Protein AF-A0A1B7LCY3-F1 (afdb_monomer_lite)

Organism: NCBI:txid1838280

pLDDT: mean 82.72, std 10.4, range [52.81, 92.62]

Radius of gyration: 10.83 Å; chains: 1; bounding box: 25×27×21 Å

Foldseek 3Di:
DPVQWDWADPDLFWIWIDHPVVNDIWIEGLQDIPDPVCVVCCVVDPRDDDPRSVVRCVVNVVD

InterPro domains:
  IPR007527 Zinc finger, SWIM-type [PS50966] (16-61)

Sequence (63 aa):
MIGDLVVYPVSSELAYVVERDCRIELTTTPNSCTCCTFRFNSRHQPGFRCRHIEAVRRVLGLS

Structure (mmCIF, N/CA/C/O backbone):
data_AF-A0A1B7LCY3-F1
#
_entry.id   AF-A0A1B7LCY3-F1
#
loop_
_atom_site.group_PDB
_atom_site.id
_atom_site.type_symbol
_atom_site.label_atom_id
_atom_site.label_alt_id
_atom_site.label_comp_id
_atom_site.label_asym_id
_atom_site.label_entity_id
_atom_site.label_seq_id
_atom_site.pdbx_PDB_ins_code
_atom_site.Cartn_x
_atom_site.Cartn_y
_atom_site.Cartn_z
_atom_site.occupancy
_atom_site.B_iso_or_equiv
_atom_site.auth_seq_id
_atom_site.auth_comp_id
_atom_site.auth_asym_id
_atom_site.auth_atom_id
_atom_site.pdbx_PDB_model_num
ATOM 1 N N . MET A 1 1 ? -7.215 -13.309 -1.023 1.00 52.81 1 MET A N 1
ATOM 2 C CA . MET A 1 1 ? -6.150 -12.996 -2.000 1.00 52.81 1 MET A CA 1
ATOM 3 C C . MET A 1 1 ? -6.698 -11.976 -2.978 1.00 52.81 1 MET A C 1
ATOM 5 O O . MET A 1 1 ? -7.823 -12.160 -3.429 1.00 52.81 1 MET A O 1
ATOM 9 N N . ILE A 1 2 ? -5.962 -10.898 -3.255 1.00 59.47 2 ILE A N 1
ATOM 10 C CA . ILE A 1 2 ? -6.299 -9.953 -4.333 1.00 59.47 2 ILE A CA 1
ATOM 11 C C . ILE A 1 2 ? -5.221 -10.110 -5.405 1.00 59.47 2 ILE A C 1
ATOM 13 O O . ILE A 1 2 ? -4.087 -9.680 -5.206 1.00 59.47 2 ILE A O 1
ATOM 17 N N . GLY A 1 3 ? -5.557 -10.781 -6.511 1.00 70.75 3 GLY A N 1
ATOM 18 C CA . GLY A 1 3 ? -4.547 -11.270 -7.458 1.00 70.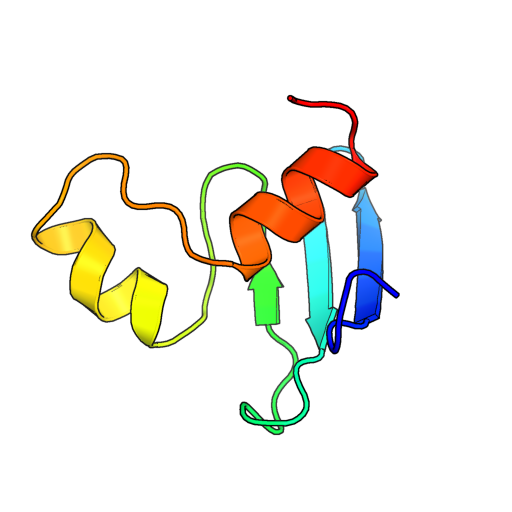75 3 GLY A CA 1
ATOM 19 C C . GLY A 1 3 ? -3.581 -12.243 -6.769 1.00 70.75 3 GLY A C 1
ATOM 20 O O . GLY A 1 3 ? -4.026 -13.111 -6.020 1.00 70.75 3 GLY A O 1
ATOM 21 N N . ASP A 1 4 ? -2.273 -12.038 -6.956 1.00 69.06 4 ASP A N 1
ATOM 22 C CA . ASP A 1 4 ? -1.191 -12.834 -6.343 1.00 69.06 4 ASP A CA 1
ATOM 23 C C . ASP A 1 4 ? -0.746 -12.335 -4.953 1.00 69.06 4 ASP A C 1
ATOM 25 O O . ASP A 1 4 ? 0.294 -12.752 -4.437 1.00 69.06 4 ASP A O 1
ATOM 29 N N . LEU A 1 5 ? -1.499 -11.408 -4.348 1.00 78.00 5 LEU A N 1
ATOM 30 C CA . LEU A 1 5 ? -1.159 -10.793 -3.066 1.00 78.00 5 LEU A CA 1
ATOM 31 C C . LEU A 1 5 ? -1.968 -11.408 -1.922 1.00 78.00 5 LEU A C 1
ATOM 33 O O . LEU A 1 5 ? -3.207 -11.481 -1.964 1.00 78.00 5 LEU A O 1
ATOM 37 N N . VAL A 1 6 ? -1.261 -11.786 -0.859 1.00 80.88 6 VAL A N 1
ATOM 38 C CA . VAL A 1 6 ? -1.865 -12.131 0.429 1.00 80.88 6 VAL A CA 1
ATOM 39 C C . VAL A 1 6 ? -1.787 -10.904 1.328 1.00 80.88 6 VAL A C 1
ATOM 41 O O . VAL A 1 6 ? -0.708 -10.360 1.537 1.00 80.88 6 VAL A O 1
ATOM 44 N N . VAL A 1 7 ? -2.933 -10.445 1.827 1.00 80.06 7 VAL A N 1
ATOM 45 C CA . VAL A 1 7 ? -3.045 -9.239 2.658 1.00 80.06 7 VAL A CA 1
ATOM 46 C C . VAL A 1 7 ? -3.557 -9.652 4.033 1.00 80.06 7 VAL A C 1
ATOM 48 O O . VAL A 1 7 ? -4.629 -10.248 4.127 1.00 80.06 7 VAL A O 1
ATOM 51 N N . TYR A 1 8 ? -2.800 -9.324 5.076 1.00 83.88 8 TYR A N 1
ATOM 52 C CA . TYR A 1 8 ? -3.116 -9.570 6.480 1.00 83.88 8 TYR A CA 1
ATOM 53 C C . TYR A 1 8 ? -3.376 -8.231 7.182 1.00 83.88 8 TYR A C 1
ATOM 55 O O . TYR A 1 8 ? -2.425 -7.505 7.482 1.00 83.88 8 TYR A O 1
ATOM 63 N N . PRO A 1 9 ? -4.644 -7.860 7.422 1.00 82.38 9 PRO A N 1
ATOM 64 C CA . PRO A 1 9 ? -4.976 -6.642 8.151 1.00 82.38 9 PRO A CA 1
ATOM 65 C C . PRO A 1 9 ? -4.519 -6.756 9.608 1.00 82.38 9 PRO A C 1
ATOM 67 O O . PRO A 1 9 ? -4.796 -7.755 10.268 1.00 82.38 9 PRO A O 1
ATOM 70 N N . VAL A 1 10 ? -3.840 -5.726 10.104 1.00 84.19 10 VAL A N 1
ATOM 71 C CA . VAL A 1 10 ? -3.374 -5.622 11.498 1.00 84.19 10 VAL A CA 1
ATOM 72 C C . VAL A 1 10 ? -4.248 -4.642 12.277 1.00 84.19 10 VAL A C 1
ATOM 74 O O . VAL A 1 10 ? -4.548 -4.860 13.446 1.00 84.19 10 VAL A O 1
ATOM 77 N N . SER A 1 11 ? -4.670 -3.559 11.623 1.00 83.19 11 SER A N 1
ATOM 78 C CA . SER A 1 11 ? -5.571 -2.546 12.174 1.00 83.19 11 SER A CA 1
ATOM 79 C C . SER A 1 11 ? -6.404 -1.910 11.057 1.00 83.19 11 SER A C 1
ATOM 81 O O . SER A 1 11 ? -6.294 -2.291 9.891 1.00 83.19 11 SER A O 1
ATOM 83 N N . SER A 1 12 ? -7.215 -0.906 11.395 1.00 80.00 12 SER A N 1
ATOM 84 C CA . SER A 1 12 ? -7.997 -0.126 10.426 1.00 80.00 12 SER A CA 1
ATOM 85 C C . SER A 1 12 ? -7.149 0.622 9.389 1.00 80.00 12 SER A C 1
ATOM 87 O O . SER A 1 12 ? -7.682 1.044 8.368 1.00 80.00 12 SER A O 1
ATOM 89 N N . GLU A 1 13 ? -5.846 0.794 9.630 1.00 83.50 13 GLU A N 1
ATOM 90 C CA . GLU A 1 13 ? -4.951 1.574 8.761 1.00 83.50 13 GLU A CA 1
ATOM 91 C C . GLU A 1 13 ? -3.676 0.825 8.345 1.00 83.50 13 GLU A C 1
ATOM 93 O O . GLU A 1 13 ? -2.897 1.331 7.533 1.00 83.50 13 GLU A O 1
ATOM 98 N N . LEU A 1 14 ? -3.447 -0.377 8.882 1.00 78.56 14 LEU A N 1
ATOM 99 C CA . LEU A 1 14 ? -2.215 -1.135 8.689 1.00 78.56 14 LEU A CA 1
ATOM 100 C C . LEU A 1 14 ? -2.504 -2.555 8.211 1.00 78.56 14 LEU A C 1
ATOM 102 O O . LEU A 1 14 ? -3.324 -3.262 8.799 1.00 78.56 14 LEU A O 1
ATOM 106 N N . ALA A 1 15 ? -1.760 -2.999 7.199 1.00 82.75 15 ALA A N 1
ATOM 107 C CA . ALA A 1 15 ? -1.745 -4.387 6.768 1.00 82.75 15 ALA A CA 1
ATOM 108 C C . ALA A 1 15 ? -0.335 -4.848 6.377 1.00 82.75 15 ALA A C 1
ATOM 110 O O . ALA A 1 15 ? 0.473 -4.082 5.839 1.00 82.75 15 ALA A O 1
ATOM 111 N N . TYR A 1 16 ? -0.073 -6.132 6.595 1.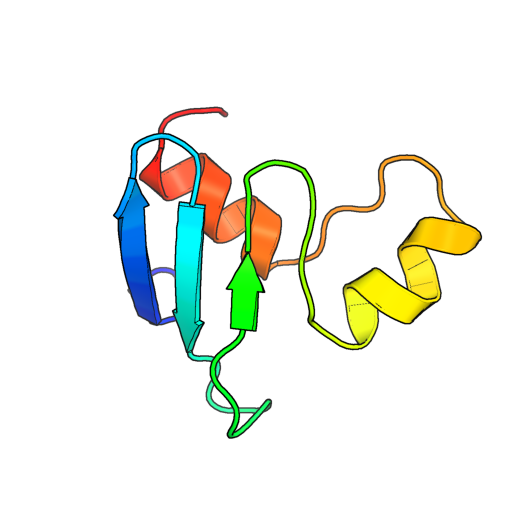00 81.56 16 TYR A N 1
ATOM 112 C CA . TYR A 1 16 ? 1.064 -6.827 6.009 1.00 81.56 16 TYR A CA 1
ATOM 113 C C . TYR A 1 16 ? 0.659 -7.412 4.662 1.00 81.56 16 TYR A C 1
ATOM 115 O O . TYR A 1 16 ? -0.405 -8.016 4.526 1.00 81.56 16 TYR A O 1
ATOM 123 N N . VAL A 1 17 ? 1.497 -7.219 3.648 1.00 76.31 17 VAL A N 1
ATOM 124 C CA . VAL A 1 17 ? 1.255 -7.728 2.299 1.00 76.31 17 VAL A CA 1
ATOM 125 C C . VAL A 1 17 ? 2.405 -8.640 1.906 1.00 76.31 17 VAL A C 1
ATOM 127 O O . VAL A 1 17 ? 3.563 -8.225 1.901 1.00 76.31 17 VAL A O 1
ATOM 130 N N . VAL A 1 18 ? 2.082 -9.886 1.573 1.00 74.88 18 VAL A N 1
ATOM 131 C CA . VAL A 1 18 ? 3.040 -10.875 1.080 1.00 74.88 18 VAL A CA 1
ATOM 132 C C . VAL A 1 18 ? 2.842 -11.027 -0.421 1.00 74.88 18 VAL A C 1
ATOM 134 O O . VAL A 1 18 ? 1.761 -11.371 -0.905 1.00 74.88 18 VAL A O 1
ATOM 137 N N . GLU A 1 19 ? 3.915 -10.753 -1.150 1.00 69.69 19 GLU A N 1
ATOM 138 C CA . GLU A 1 19 ? 4.005 -10.809 -2.601 1.00 69.69 19 GLU A CA 1
ATOM 139 C C . GLU A 1 19 ? 5.045 -11.870 -2.984 1.00 69.69 19 GLU A C 1
ATOM 141 O O . GLU A 1 19 ? 6.171 -11.844 -2.478 1.00 69.69 19 GLU A O 1
ATOM 146 N N . ARG A 1 20 ? 4.689 -12.798 -3.886 1.00 61.09 20 ARG A N 1
ATOM 147 C CA . ARG A 1 20 ? 5.587 -13.892 -4.312 1.00 61.09 20 ARG A CA 1
ATOM 148 C C . ARG A 1 20 ? 6.935 -13.400 -4.855 1.00 61.09 20 ARG A C 1
ATOM 150 O O . ARG A 1 20 ? 7.941 -14.069 -4.631 1.00 61.09 20 ARG A O 1
ATOM 157 N N . ASP A 1 21 ? 6.964 -12.234 -5.497 1.00 59.03 21 ASP A N 1
ATOM 158 C CA . ASP A 1 21 ? 8.178 -11.670 -6.099 1.00 59.03 21 ASP A CA 1
ATOM 159 C C . ASP A 1 21 ? 9.096 -10.956 -5.096 1.00 59.03 21 ASP A C 1
ATOM 161 O O . ASP A 1 21 ? 10.309 -10.935 -5.292 1.00 59.03 21 ASP A O 1
ATOM 165 N N . CYS A 1 22 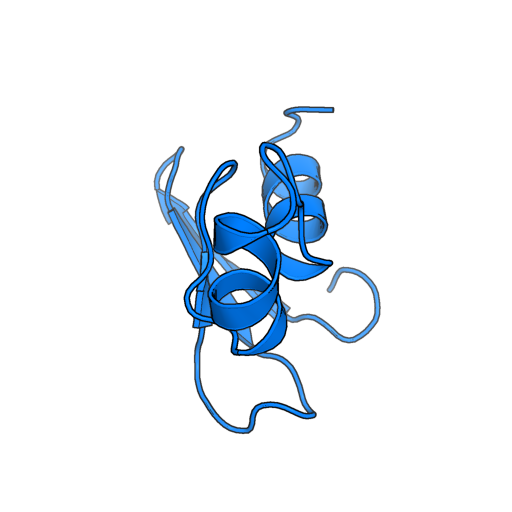? 8.565 -10.414 -3.993 1.00 57.78 22 CYS A N 1
ATOM 166 C CA . CYS A 1 22 ? 9.395 -9.698 -3.019 1.00 57.78 22 CYS A CA 1
ATOM 167 C C . CYS A 1 22 ? 10.089 -10.616 -2.001 1.00 57.78 22 CYS A C 1
ATOM 169 O O . CYS A 1 22 ? 11.031 -10.161 -1.360 1.00 57.78 22 CYS A O 1
ATOM 171 N N . ARG A 1 23 ? 9.655 -11.881 -1.831 1.00 61.72 23 ARG A N 1
ATOM 172 C CA . ARG A 1 23 ? 10.155 -12.851 -0.815 1.00 61.72 23 ARG A CA 1
ATOM 173 C C . ARG A 1 23 ? 10.247 -12.312 0.630 1.00 61.72 23 ARG A C 1
ATOM 175 O O . ARG A 1 23 ? 10.800 -12.978 1.499 1.00 61.72 23 ARG A O 1
ATOM 182 N N . ILE A 1 24 ? 9.708 -11.123 0.884 1.00 67.44 24 ILE A N 1
ATOM 183 C CA . ILE A 1 24 ? 9.800 -10.349 2.119 1.00 67.44 24 ILE A CA 1
ATOM 184 C C . ILE A 1 24 ? 8.402 -9.790 2.391 1.00 67.44 24 ILE A C 1
ATOM 186 O O . ILE A 1 24 ? 7.702 -9.375 1.465 1.00 67.44 24 ILE A O 1
ATOM 190 N N . GLU A 1 25 ? 7.999 -9.798 3.658 1.00 75.94 25 GLU A N 1
ATOM 191 C CA . GLU A 1 25 ? 6.755 -9.184 4.115 1.00 75.94 25 GLU A CA 1
ATOM 192 C C . GLU A 1 25 ? 6.829 -7.657 3.982 1.00 75.94 25 GLU A C 1
ATOM 194 O O . GLU A 1 25 ? 7.779 -7.014 4.435 1.00 75.94 25 GLU A O 1
ATOM 199 N N . LEU A 1 26 ? 5.828 -7.065 3.333 1.00 84.69 26 LEU A N 1
ATOM 200 C CA . LEU A 1 26 ? 5.771 -5.631 3.085 1.00 84.69 26 LEU A CA 1
ATOM 201 C C . LEU A 1 26 ? 4.778 -4.969 4.036 1.00 84.69 26 LEU A C 1
ATOM 203 O O . LEU A 1 26 ? 3.594 -5.305 4.053 1.00 84.69 26 LEU A O 1
ATOM 207 N N . THR A 1 27 ? 5.234 -3.954 4.762 1.00 88.44 27 THR A N 1
ATOM 208 C CA . THR A 1 27 ? 4.361 -3.079 5.545 1.00 88.44 27 THR A CA 1
ATOM 209 C C . THR A 1 27 ? 3.683 -2.086 4.610 1.00 88.44 27 THR A C 1
ATOM 211 O O . THR A 1 27 ? 4.351 -1.309 3.919 1.00 88.44 27 THR A O 1
ATOM 214 N N . THR A 1 28 ? 2.352 -2.108 4.576 1.00 91.06 28 THR A N 1
ATOM 215 C CA . THR A 1 28 ? 1.565 -1.267 3.671 1.00 91.06 28 THR A CA 1
ATOM 216 C C . THR A 1 28 ? 0.401 -0.609 4.407 1.00 91.06 28 THR A C 1
ATOM 218 O O . THR A 1 28 ? -0.320 -1.245 5.171 1.00 91.06 28 THR A O 1
ATOM 221 N N . THR A 1 29 ? 0.205 0.680 4.146 1.00 91.38 29 THR A N 1
ATOM 222 C CA . THR A 1 29 ? -0.948 1.480 4.576 1.00 91.38 29 THR A CA 1
ATOM 223 C C . THR A 1 29 ? -1.710 1.975 3.338 1.00 91.38 29 THR A C 1
ATOM 225 O O . THR A 1 29 ? -1.199 1.867 2.218 1.00 91.38 29 THR A O 1
ATOM 228 N N . PRO A 1 30 ? -2.903 2.583 3.482 1.00 92.56 30 PRO A N 1
ATOM 229 C CA . PRO A 1 30 ? -3.643 3.171 2.358 1.00 92.56 30 PRO A CA 1
ATOM 230 C C . PRO A 1 30 ? -2.900 4.252 1.561 1.00 92.56 30 PRO A C 1
ATOM 232 O O . PRO A 1 30 ? -3.381 4.643 0.494 1.00 92.56 30 PRO A O 1
ATOM 235 N N . ASN A 1 31 ? -1.776 4.753 2.088 1.00 92.06 31 ASN A N 1
ATOM 236 C CA . ASN A 1 31 ? -1.036 5.892 1.546 1.00 92.06 31 ASN A CA 1
ATOM 237 C C . ASN A 1 31 ? 0.487 5.656 1.452 1.00 92.06 31 ASN A C 1
ATOM 239 O O . ASN A 1 31 ? 1.198 6.518 0.942 1.00 92.06 31 ASN A O 1
ATOM 243 N N . SER A 1 32 ? 1.015 4.532 1.949 1.00 91.75 32 SER A N 1
ATOM 244 C CA . SER A 1 32 ? 2.457 4.258 1.971 1.00 91.75 32 SER A CA 1
ATOM 245 C C . SER A 1 32 ? 2.748 2.763 1.891 1.00 91.75 32 SER A C 1
ATOM 247 O O . SER A 1 32 ? 1.962 1.940 2.352 1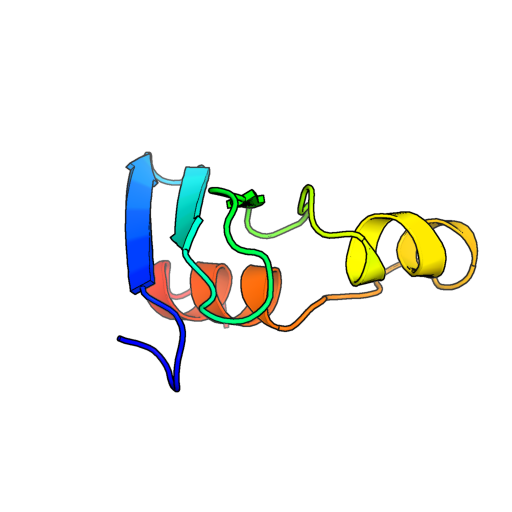.00 91.75 32 SER A O 1
ATOM 249 N N . CYS A 1 33 ? 3.885 2.392 1.309 1.00 91.25 33 CYS A N 1
ATOM 250 C CA . CYS A 1 33 ? 4.313 1.001 1.197 1.00 91.25 33 CYS A CA 1
ATOM 251 C C . CYS A 1 33 ? 5.835 0.893 1.292 1.00 91.25 33 CYS A C 1
ATOM 253 O O . CYS A 1 33 ? 6.561 1.735 0.764 1.00 91.25 33 CYS A O 1
ATOM 255 N N . THR A 1 34 ? 6.342 -0.170 1.912 1.00 90.88 34 THR A N 1
ATOM 256 C CA . THR A 1 34 ? 7.789 -0.425 1.984 1.00 90.88 34 THR A CA 1
ATOM 257 C C . THR A 1 34 ? 8.373 -1.061 0.720 1.00 90.88 34 THR A C 1
ATOM 259 O O . THR A 1 34 ? 9.592 -1.229 0.642 1.00 90.88 34 THR A O 1
ATOM 262 N N . CYS A 1 35 ? 7.558 -1.379 -0.295 1.00 89.00 35 CYS A N 1
ATOM 263 C CA . CYS A 1 35 ? 8.048 -2.007 -1.521 1.00 89.00 35 CYS A CA 1
ATOM 264 C C . CYS A 1 35 ? 8.981 -1.087 -2.320 1.00 89.00 35 CYS A C 1
ATOM 266 O O . CYS A 1 35 ? 8.826 0.139 -2.348 1.00 89.00 35 CYS A O 1
ATOM 268 N N . CYS A 1 36 ? 9.933 -1.693 -3.029 1.00 87.62 36 CYS A N 1
ATOM 269 C CA . CYS A 1 36 ? 10.913 -0.984 -3.850 1.00 87.62 36 CYS A CA 1
ATOM 270 C C . CYS A 1 36 ? 10.244 -0.035 -4.853 1.00 87.62 36 CYS A C 1
ATOM 272 O O . CYS A 1 36 ? 10.606 1.137 -4.929 1.00 87.62 36 CYS A O 1
ATOM 274 N N . THR A 1 37 ? 9.210 -0.503 -5.557 1.00 89.44 37 THR A N 1
ATOM 275 C CA . THR A 1 37 ? 8.482 0.301 -6.547 1.00 89.44 37 THR A CA 1
ATOM 276 C C . THR A 1 37 ? 7.927 1.585 -5.943 1.00 89.44 37 THR A C 1
ATOM 278 O O . THR A 1 37 ? 8.091 2.651 -6.533 1.00 89.44 37 THR A O 1
ATOM 281 N N . PHE A 1 38 ? 7.313 1.515 -4.759 1.00 92.38 38 PHE A N 1
ATOM 282 C CA . PHE A 1 38 ? 6.824 2.711 -4.079 1.00 92.38 38 PHE A CA 1
ATOM 283 C C . PHE A 1 38 ? 7.980 3.608 -3.644 1.00 92.38 38 PHE A C 1
ATOM 285 O O . PHE A 1 38 ? 7.954 4.800 -3.928 1.00 92.38 38 PHE A O 1
ATOM 292 N N . ARG A 1 39 ? 9.020 3.051 -3.011 1.00 88.62 39 ARG A N 1
ATOM 293 C CA . ARG A 1 39 ? 10.175 3.825 -2.521 1.00 88.62 39 ARG A CA 1
ATOM 294 C C . ARG A 1 39 ? 10.885 4.611 -3.624 1.00 88.62 39 ARG A C 1
ATOM 296 O O . ARG A 1 39 ? 11.335 5.726 -3.368 1.00 88.62 39 ARG A O 1
ATOM 303 N N . PHE A 1 40 ? 10.991 4.043 -4.823 1.00 89.62 40 PHE A N 1
ATOM 304 C CA . PHE A 1 40 ? 11.645 4.700 -5.954 1.00 89.62 40 PHE A CA 1
ATOM 305 C C . PHE A 1 40 ? 10.739 5.726 -6.649 1.00 89.62 40 PHE A C 1
ATOM 307 O O . PHE A 1 40 ? 11.201 6.816 -6.991 1.00 89.62 40 PHE A O 1
ATOM 314 N N . ASN A 1 41 ? 9.451 5.420 -6.828 1.00 90.94 41 ASN A N 1
ATOM 315 C CA . ASN A 1 41 ? 8.550 6.280 -7.601 1.00 90.94 41 ASN A CA 1
ATOM 316 C C . ASN A 1 41 ? 7.885 7.387 -6.772 1.00 90.94 41 ASN A C 1
ATOM 318 O O . ASN A 1 41 ? 7.656 8.467 -7.309 1.00 90.94 41 ASN A O 1
ATOM 322 N N . SER A 1 42 ? 7.635 7.190 -5.472 1.00 91.69 42 SER A N 1
ATOM 323 C CA . SER A 1 42 ? 6.932 8.180 -4.629 1.00 91.69 42 SER A CA 1
ATOM 324 C C . SER A 1 42 ? 7.668 9.514 -4.495 1.00 91.69 42 SER A C 1
ATOM 326 O O . SER A 1 42 ? 7.042 10.543 -4.258 1.00 91.69 42 SER A O 1
ATOM 328 N N . ARG A 1 43 ? 8.992 9.515 -4.694 1.00 87.00 43 ARG A N 1
ATOM 329 C CA . ARG A 1 43 ? 9.822 10.730 -4.711 1.00 87.00 43 ARG A CA 1
ATOM 330 C C . ARG A 1 43 ? 9.683 11.542 -5.999 1.00 87.00 43 ARG A C 1
ATOM 332 O O . ARG A 1 43 ? 9.886 12.748 -5.969 1.00 87.00 43 ARG A O 1
ATOM 339 N N . HIS A 1 44 ? 9.372 10.882 -7.112 1.00 89.00 44 HIS A N 1
ATOM 340 C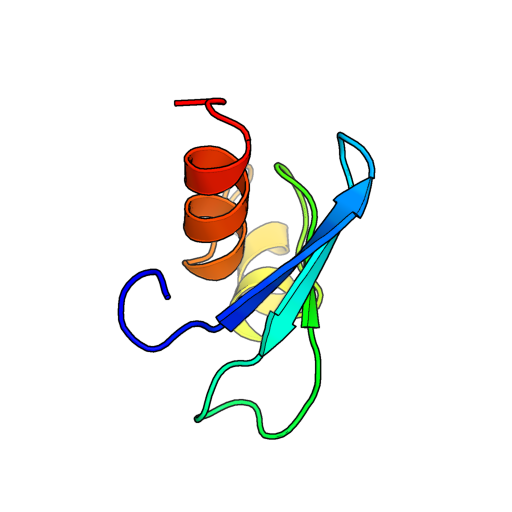 CA . HIS A 1 44 ? 9.325 11.491 -8.445 1.00 89.00 44 HIS A CA 1
ATOM 341 C C . HIS A 1 44 ? 7.894 11.789 -8.901 1.00 89.00 44 HIS A C 1
ATOM 343 O O . HIS A 1 44 ? 7.677 12.689 -9.704 1.00 89.00 44 HIS A O 1
ATOM 349 N N . GLN A 1 45 ? 6.918 11.035 -8.393 1.00 91.75 45 GLN A N 1
ATOM 350 C CA . GLN A 1 45 ? 5.505 11.165 -8.728 1.00 91.75 45 GLN A CA 1
ATOM 351 C C . GLN A 1 45 ? 4.690 11.305 -7.437 1.00 91.75 45 GLN A C 1
ATOM 353 O O . GLN A 1 45 ? 4.345 10.297 -6.806 1.00 91.75 45 GLN A O 1
ATOM 358 N N . PRO A 1 46 ? 4.384 12.547 -7.018 1.00 84.94 46 PRO A N 1
ATOM 359 C CA . PRO A 1 46 ? 3.483 12.792 -5.901 1.00 84.94 46 PRO A CA 1
ATOM 360 C C . PRO A 1 46 ? 2.145 12.081 -6.132 1.00 84.94 46 PRO A C 1
ATOM 362 O O . PRO A 1 46 ? 1.519 12.244 -7.176 1.00 84.94 46 PRO A O 1
ATOM 365 N N . GLY A 1 47 ? 1.718 11.260 -5.171 1.00 88.81 47 GLY A N 1
ATOM 366 C CA . GLY A 1 47 ? 0.488 10.470 -5.283 1.00 88.81 47 GLY A CA 1
ATOM 367 C C . GLY A 1 47 ? 0.642 9.109 -5.970 1.00 88.81 47 GLY A C 1
ATOM 368 O O . GLY A 1 47 ? -0.362 8.426 -6.161 1.00 88.81 47 GLY A O 1
ATOM 369 N N . PHE A 1 48 ? 1.864 8.677 -6.302 1.00 91.88 48 PHE A N 1
ATOM 370 C CA . PHE A 1 48 ? 2.106 7.326 -6.808 1.00 91.88 48 PHE A CA 1
ATOM 371 C C . PHE A 1 48 ? 1.572 6.259 -5.841 1.00 91.88 48 PHE A C 1
ATOM 373 O O . PHE A 1 48 ? 1.963 6.205 -4.672 1.00 91.88 48 PHE A O 1
ATOM 380 N N . ARG A 1 49 ? 0.719 5.364 -6.346 1.00 92.62 49 ARG A N 1
ATOM 381 C CA . ARG A 1 49 ? 0.194 4.212 -5.605 1.00 92.62 49 ARG A CA 1
ATOM 382 C C . ARG A 1 49 ? 0.687 2.933 -6.258 1.00 92.62 49 ARG A C 1
ATOM 384 O O . ARG A 1 49 ? 0.425 2.673 -7.428 1.00 92.62 49 ARG A O 1
ATOM 391 N N . CYS A 1 50 ? 1.427 2.128 -5.501 1.00 91.88 50 CYS A N 1
ATOM 392 C CA . CYS A 1 50 ? 1.811 0.799 -5.959 1.00 91.88 50 CYS A CA 1
ATOM 393 C C . CYS A 1 50 ? 0.634 -0.178 -5.818 1.00 91.88 50 CYS A C 1
ATOM 395 O O . CYS A 1 50 ? -0.312 0.065 -5.066 1.00 91.88 50 CYS A O 1
ATOM 397 N N . ARG A 1 51 ? 0.735 -1.338 -6.476 1.00 90.31 51 ARG A N 1
ATOM 398 C CA . ARG A 1 51 ? -0.298 -2.384 -6.419 1.00 90.31 51 ARG A CA 1
ATOM 399 C C . ARG A 1 51 ? -0.645 -2.851 -4.997 1.00 90.31 51 ARG A C 1
ATOM 401 O O . ARG A 1 51 ? -1.776 -3.253 -4.752 1.00 90.31 51 ARG A O 1
ATOM 408 N N . HIS A 1 52 ? 0.299 -2.761 -4.056 1.00 90.50 52 HIS A N 1
ATOM 409 C CA . HIS A 1 52 ? 0.070 -3.105 -2.649 1.00 90.50 52 HIS A CA 1
ATOM 410 C C . HIS A 1 52 ? -0.854 -2.110 -1.951 1.00 90.50 52 HIS A C 1
ATOM 412 O O . HIS A 1 52 ? -1.768 -2.524 -1.244 1.00 90.50 52 HIS A O 1
ATOM 418 N N . ILE A 1 53 ? -0.647 -0.809 -2.176 1.00 92.06 53 ILE A N 1
ATOM 419 C CA . ILE A 1 53 ? -1.515 0.240 -1.628 1.00 92.06 53 ILE A CA 1
ATOM 420 C C . ILE A 1 53 ? -2.934 0.054 -2.167 1.00 92.06 53 ILE A C 1
ATOM 422 O O . ILE A 1 53 ? -3.887 0.057 -1.395 1.00 92.06 53 ILE A O 1
ATOM 426 N N . GLU A 1 54 ? -3.072 -0.196 -3.470 1.00 91.81 54 GLU A N 1
ATOM 427 C CA . GLU A 1 54 ? -4.369 -0.481 -4.095 1.00 91.81 54 GLU A CA 1
ATOM 428 C C . GLU A 1 54 ? -5.055 -1.711 -3.481 1.00 91.81 54 GLU A C 1
ATOM 430 O O . GLU A 1 54 ? -6.253 -1.683 -3.194 1.00 91.81 54 GLU A O 1
ATOM 435 N N . ALA A 1 55 ? -4.301 -2.781 -3.208 1.00 89.25 55 ALA A N 1
ATOM 436 C CA . ALA A 1 55 ? -4.834 -3.967 -2.544 1.00 89.25 55 ALA A CA 1
ATOM 437 C C . ALA A 1 55 ? -5.332 -3.659 -1.121 1.00 89.25 55 ALA A C 1
ATOM 439 O O . ALA A 1 55 ? -6.445 -4.050 -0.770 1.00 89.25 55 ALA A O 1
ATOM 440 N N . VAL A 1 56 ? -4.555 -2.917 -0.323 1.00 89.19 56 VAL A N 1
ATOM 441 C CA . VAL A 1 56 ? -4.950 -2.513 1.038 1.00 89.19 56 VAL A CA 1
ATOM 442 C C . VAL A 1 56 ? -6.200 -1.632 1.015 1.00 89.19 56 VAL A C 1
ATOM 444 O O . VAL A 1 56 ? -7.132 -1.880 1.775 1.00 89.19 56 VAL A O 1
ATOM 447 N N . ARG A 1 57 ? -6.283 -0.658 0.104 1.00 90.94 57 ARG A N 1
ATOM 448 C CA . ARG A 1 57 ? -7.464 0.213 -0.025 1.00 90.94 57 ARG A CA 1
ATOM 449 C C . ARG A 1 57 ? -8.730 -0.563 -0.373 1.00 90.94 57 ARG A C 1
ATOM 451 O O . ARG A 1 57 ? -9.778 -0.277 0.195 1.00 90.94 57 ARG A O 1
ATOM 458 N N . ARG A 1 58 ? -8.638 -1.567 -1.253 1.00 88.94 58 ARG A N 1
ATOM 459 C CA . ARG A 1 58 ? -9.772 -2.448 -1.583 1.00 88.94 58 ARG A CA 1
ATOM 460 C C . ARG A 1 58 ? -10.231 -3.270 -0.385 1.00 88.94 58 ARG A C 1
ATOM 462 O O . ARG A 1 58 ? -11.430 -3.372 -0.160 1.00 88.94 58 ARG A O 1
ATOM 469 N N . VAL A 1 59 ? -9.295 -3.824 0.389 1.00 85.75 59 VAL A N 1
ATOM 470 C CA . VAL A 1 59 ? -9.617 -4.588 1.608 1.00 85.75 59 VAL A CA 1
ATOM 471 C C . VAL A 1 59 ? -10.298 -3.705 2.655 1.00 85.75 59 VAL A C 1
ATOM 473 O O . VAL A 1 59 ? -11.216 -4.159 3.328 1.00 85.75 59 VAL A O 1
ATOM 476 N N . LEU A 1 60 ? -9.884 -2.443 2.763 1.00 85.31 60 LEU A N 1
ATOM 477 C CA . LEU A 1 60 ? -10.440 -1.484 3.719 1.00 85.31 60 LEU A CA 1
ATOM 478 C C . LEU A 1 60 ? -11.694 -0.744 3.215 1.00 85.31 60 LEU A C 1
ATOM 480 O O . LEU A 1 60 ? -12.260 0.048 3.960 1.00 85.31 60 LEU A O 1
ATOM 484 N N . GLY A 1 61 ? -12.132 -0.962 1.969 1.00 86.56 61 GLY A N 1
ATOM 485 C CA . GLY A 1 61 ? -13.298 -0.277 1.392 1.00 86.56 61 GLY A CA 1
ATOM 486 C C . GLY A 1 61 ? -13.084 1.212 1.078 1.00 86.56 61 GLY A C 1
ATOM 487 O O . GLY A 1 61 ? -14.045 1.969 1.013 1.00 86.56 61 GLY A O 1
ATOM 488 N N . LEU A 1 62 ? -11.835 1.646 0.882 1.00 81.12 62 LEU A N 1
ATOM 489 C CA . LEU A 1 62 ? -11.438 3.048 0.672 1.00 81.12 62 LEU A CA 1
ATOM 490 C C . LEU A 1 62 ? -11.318 3.429 -0.819 1.00 81.12 62 LEU A C 1
ATOM 492 O O .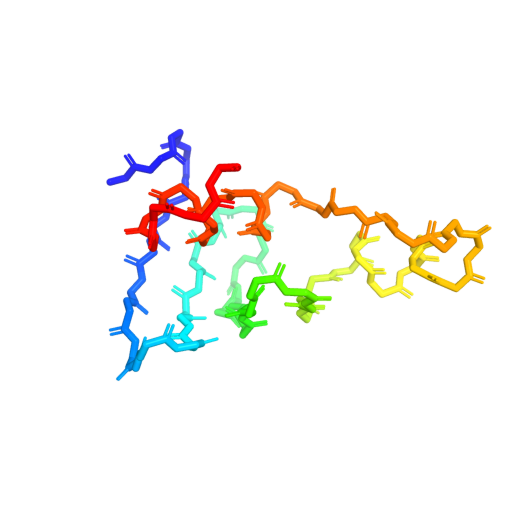 LEU A 1 62 ? -10.371 4.131 -1.194 1.00 81.12 62 LEU A O 1
ATOM 496 N N . SER A 1 63 ? -12.218 2.912 -1.664 1.00 63.50 63 SER A N 1
ATOM 497 C CA . SER A 1 63 ? -12.204 3.100 -3.129 1.00 63.50 63 SER A CA 1
ATOM 498 C C . SER A 1 63 ? -12.084 4.565 -3.535 1.00 63.50 63 SER A C 1
ATOM 500 O O . SER A 1 63 ? -12.968 5.343 -3.116 1.00 63.50 63 SER A O 1
#

Secondary structure (DSSP, 8-state):
-BTTEEEEE-SSS-EEEEETTT-SEEEEETTEE-SHHHHHHTTTSTT---HHHHHHHHHTT--